Protein AF-A0A3D8JSA3-F1 (afdb_monomer)

Solvent-accessible surface area (backbone atoms only — not comparable to full-atom values): 4757 Å² total; per-residue (Å²): 135,68,66,67,62,53,61,73,47,68,85,55,54,72,67,55,52,49,50,56,31,66,40,60,32,74,95,49,67,58,38,20,45,46,30,41,67,69,41,46,79,61,90,85,59,94,75,78,54,71,72,39,51,55,55,31,68,43,57,68,68,58,29,43,53,54,45,52,54,48,54,56,54,52,51,59,70,72,76,111

Structure (mmCIF, N/CA/C/O backbone):
data_AF-A0A3D8JSA3-F1
#
_entry.id   AF-A0A3D8JSA3-F1
#
loop_
_atom_site.group_PDB
_atom_site.id
_atom_site.type_symbol
_atom_site.label_atom_id
_atom_site.label_alt_id
_atom_site.label_comp_id
_atom_site.label_asym_id
_atom_site.label_entity_id
_atom_site.label_seq_id
_atom_site.pdbx_PDB_ins_code
_atom_site.Cartn_x
_atom_site.Cartn_y
_atom_site.Cartn_z
_atom_site.occupancy
_atom_site.B_iso_or_equiv
_atom_site.auth_seq_id
_atom_site.auth_comp_id
_atom_site.auth_asym_id
_atom_site.auth_atom_id
_atom_site.pdbx_PDB_model_num
ATOM 1 N N . MET A 1 1 ? -5.185 -15.110 -2.419 1.00 51.66 1 MET A N 1
ATOM 2 C CA . MET A 1 1 ? -3.765 -15.195 -2.837 1.00 51.66 1 MET A CA 1
ATOM 3 C C . MET A 1 1 ? -3.594 -14.275 -4.046 1.00 51.66 1 MET A C 1
ATOM 5 O O . MET A 1 1 ? -4.547 -14.196 -4.807 1.00 51.66 1 MET A O 1
ATOM 9 N N . PHE A 1 2 ? -2.482 -13.541 -4.189 1.00 61.72 2 PHE A N 1
ATOM 10 C CA . PHE A 1 2 ? -2.272 -12.490 -5.212 1.00 61.72 2 PHE A CA 1
ATOM 11 C C . PHE A 1 2 ? -1.305 -12.953 -6.331 1.00 61.72 2 PHE A C 1
ATOM 13 O O . PHE A 1 2 ? -0.180 -12.455 -6.392 1.00 61.72 2 PHE A O 1
ATOM 20 N N . PRO A 1 3 ? -1.669 -13.938 -7.175 1.00 70.88 3 PRO A N 1
ATOM 21 C CA . PRO A 1 3 ? -0.738 -14.530 -8.139 1.00 70.88 3 PRO A CA 1
ATOM 22 C C . PRO A 1 3 ? -0.227 -13.520 -9.176 1.00 70.88 3 PRO A C 1
ATOM 24 O O . PRO A 1 3 ? 0.957 -13.541 -9.505 1.00 70.88 3 PRO A O 1
ATOM 27 N N . ASP A 1 4 ? -1.072 -12.586 -9.616 1.00 75.38 4 ASP A N 1
ATOM 28 C CA . ASP A 1 4 ? -0.733 -11.654 -10.700 1.00 75.38 4 ASP A CA 1
ATOM 29 C C . ASP A 1 4 ? 0.294 -10.598 -10.276 1.00 75.38 4 ASP A C 1
ATOM 31 O O . ASP A 1 4 ? 1.203 -10.259 -11.031 1.00 75.38 4 ASP A O 1
ATOM 35 N N . VAL A 1 5 ? 0.213 -10.127 -9.028 1.00 75.94 5 VAL A N 1
ATOM 36 C CA . VAL A 1 5 ? 1.181 -9.172 -8.462 1.00 75.94 5 VAL A CA 1
ATOM 37 C C . VAL A 1 5 ? 2.562 -9.816 -8.341 1.00 75.94 5 VAL A C 1
ATOM 39 O O . VAL A 1 5 ? 3.568 -9.214 -8.709 1.00 75.94 5 VAL A O 1
ATOM 42 N N . LEU A 1 6 ? 2.622 -11.065 -7.868 1.00 75.62 6 LEU A N 1
ATOM 43 C CA . LEU A 1 6 ? 3.883 -11.799 -7.751 1.00 75.62 6 LEU A CA 1
ATOM 44 C C . LEU A 1 6 ? 4.481 -12.120 -9.125 1.00 75.62 6 LEU A C 1
ATOM 46 O O . LEU A 1 6 ? 5.695 -12.031 -9.302 1.00 75.62 6 LEU A O 1
ATOM 50 N N . ALA A 1 7 ? 3.641 -12.454 -10.108 1.00 79.00 7 ALA A N 1
ATOM 51 C CA . ALA A 1 7 ? 4.077 -12.660 -11.483 1.00 79.00 7 ALA A CA 1
ATOM 52 C C . ALA A 1 7 ? 4.664 -11.375 -12.094 1.00 79.00 7 ALA A C 1
ATOM 54 O O . ALA A 1 7 ? 5.708 -11.431 -12.746 1.00 79.00 7 ALA A O 1
ATOM 55 N N . ALA A 1 8 ? 4.053 -10.216 -11.834 1.00 78.69 8 ALA A N 1
ATOM 56 C CA . ALA A 1 8 ? 4.524 -8.928 -12.340 1.00 78.69 8 ALA A CA 1
ATOM 57 C C . ALA A 1 8 ? 5.883 -8.500 -11.750 1.00 78.69 8 ALA A C 1
ATOM 59 O O . ALA A 1 8 ? 6.651 -7.821 -12.433 1.00 78.69 8 ALA A O 1
ATOM 60 N N . LEU A 1 9 ? 6.198 -8.941 -10.526 1.00 77.88 9 LEU A N 1
ATOM 61 C CA . LEU A 1 9 ? 7.448 -8.653 -9.806 1.00 77.88 9 LEU A CA 1
ATOM 62 C C . LEU A 1 9 ? 8.549 -9.707 -10.029 1.00 77.88 9 LEU A C 1
ATOM 64 O O . LEU A 1 9 ? 9.655 -9.566 -9.515 1.00 77.88 9 LEU A O 1
ATOM 68 N N . ARG A 1 10 ? 8.284 -10.767 -10.804 1.00 74.94 10 ARG A N 1
ATOM 69 C CA . ARG A 1 10 ? 9.124 -11.981 -10.867 1.00 74.94 10 ARG A CA 1
ATOM 70 C C . ARG A 1 10 ? 10.552 -11.773 -11.394 1.00 74.94 10 ARG A C 1
ATOM 72 O O . ARG A 1 10 ? 11.375 -12.672 -11.259 1.00 74.94 10 ARG A O 1
ATOM 79 N N . ARG A 1 11 ? 10.835 -10.635 -12.032 1.00 74.56 11 ARG A N 1
ATOM 80 C CA . ARG A 1 11 ? 12.163 -10.277 -12.564 1.00 74.56 11 ARG A CA 1
ATOM 81 C C . ARG A 1 11 ? 12.935 -9.275 -11.702 1.00 74.56 11 ARG A C 1
ATOM 83 O O . ARG A 1 11 ? 14.108 -9.066 -11.978 1.00 74.56 11 ARG A O 1
ATOM 90 N N . ALA A 1 12 ? 12.304 -8.685 -10.688 1.00 73.31 12 ALA A N 1
ATOM 91 C CA . ALA A 1 12 ? 12.948 -7.711 -9.814 1.00 73.31 12 ALA A CA 1
ATOM 92 C C . ALA A 1 12 ? 13.788 -8.403 -8.731 1.00 73.31 12 ALA A C 1
ATOM 94 O O . ALA A 1 12 ? 13.481 -9.524 -8.303 1.00 73.31 12 ALA A O 1
ATOM 95 N N . ALA A 1 13 ? 14.837 -7.730 -8.254 1.00 76.75 13 ALA A N 1
ATOM 96 C CA . ALA A 1 13 ? 15.610 -8.238 -7.129 1.00 76.75 13 ALA A CA 1
ATOM 97 C C . ALA A 1 13 ? 14.734 -8.287 -5.866 1.00 76.75 13 ALA A C 1
ATOM 99 O O . ALA A 1 13 ? 13.878 -7.434 -5.644 1.00 76.75 13 ALA A O 1
ATOM 100 N N . ARG A 1 14 ? 14.959 -9.264 -4.976 1.00 75.00 14 ARG A N 1
ATOM 101 C CA . ARG A 1 14 ? 14.149 -9.422 -3.749 1.00 75.00 14 ARG A CA 1
ATOM 102 C C . ARG A 1 14 ? 14.087 -8.141 -2.905 1.00 75.00 14 ARG A C 1
ATOM 104 O O . ARG A 1 14 ? 13.044 -7.838 -2.330 1.00 75.00 14 ARG A O 1
ATOM 111 N N . THR A 1 15 ? 15.195 -7.407 -2.831 1.00 74.19 15 THR A N 1
ATOM 112 C CA . THR A 1 15 ? 15.284 -6.13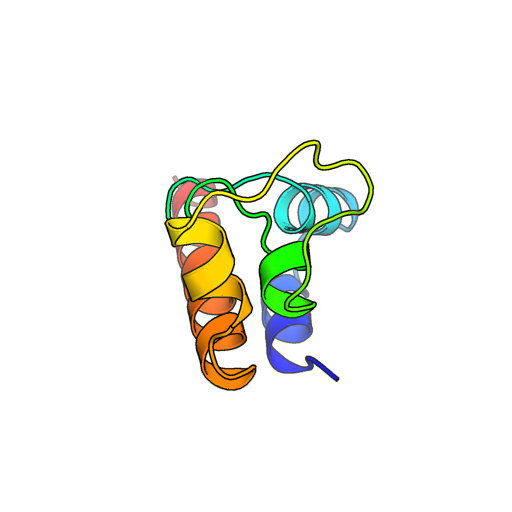4 -2.104 1.00 74.19 15 THR A CA 1
ATOM 113 C C . THR A 1 15 ? 14.445 -5.043 -2.766 1.00 74.19 15 THR A C 1
ATOM 115 O O . THR A 1 15 ? 13.754 -4.316 -2.062 1.00 74.19 15 THR A O 1
ATOM 118 N N . GLU A 1 16 ? 14.427 -4.975 -4.098 1.00 83.06 16 GLU A N 1
ATOM 119 C CA . GLU A 1 16 ? 13.594 -4.033 -4.858 1.00 83.06 16 GLU A CA 1
ATOM 120 C C . GLU A 1 16 ? 12.110 -4.355 -4.693 1.00 83.06 16 GLU A C 1
ATOM 122 O O . GLU A 1 16 ? 11.309 -3.459 -4.455 1.00 83.06 16 GLU A O 1
ATOM 127 N N . VAL A 1 17 ? 11.744 -5.642 -4.714 1.00 84.81 17 VAL A N 1
ATOM 128 C CA . VAL A 1 17 ? 10.371 -6.089 -4.436 1.00 84.81 17 VAL A CA 1
ATOM 129 C C . VAL A 1 17 ? 9.930 -5.655 -3.042 1.00 84.81 17 VAL A C 1
ATOM 131 O O . VAL A 1 17 ? 8.828 -5.138 -2.876 1.00 84.81 17 VAL A O 1
ATOM 134 N N . HIS A 1 18 ? 10.782 -5.855 -2.034 1.00 87.25 18 HIS A N 1
ATOM 135 C CA . HIS A 1 18 ? 10.476 -5.421 -0.676 1.00 87.25 18 HIS A CA 1
ATOM 136 C C . HIS A 1 18 ? 10.321 -3.899 -0.607 1.00 87.25 18 HIS A C 1
ATOM 138 O O . HIS A 1 18 ? 9.295 -3.428 -0.126 1.00 87.25 18 HIS A O 1
ATOM 144 N N . ALA A 1 19 ? 11.299 -3.150 -1.126 1.00 89.50 19 ALA A N 1
ATOM 145 C CA . ALA A 1 19 ? 11.291 -1.692 -1.127 1.00 89.50 19 ALA A CA 1
ATOM 146 C C . ALA A 1 19 ? 10.049 -1.135 -1.833 1.00 89.50 19 ALA A C 1
ATOM 148 O O . ALA A 1 19 ? 9.364 -0.287 -1.268 1.00 89.50 19 ALA A O 1
ATOM 149 N N . PHE A 1 20 ? 9.691 -1.671 -3.001 1.00 90.62 20 PHE A N 1
ATOM 150 C CA . PHE A 1 20 ? 8.473 -1.298 -3.715 1.00 90.62 20 PHE A CA 1
ATOM 151 C C . PHE A 1 20 ? 7.223 -1.531 -2.859 1.00 90.62 20 PHE A C 1
ATOM 153 O O . PHE A 1 20 ? 6.386 -0.644 -2.727 1.00 90.62 20 PHE A O 1
ATOM 160 N N . LEU A 1 21 ? 7.097 -2.710 -2.242 1.00 93.25 21 LEU A N 1
ATOM 161 C CA . LEU A 1 21 ? 5.894 -3.076 -1.496 1.00 93.25 21 LEU A CA 1
ATOM 162 C C . LEU A 1 21 ? 5.682 -2.245 -0.227 1.00 93.25 21 LEU A C 1
ATOM 164 O O . LEU A 1 21 ? 4.531 -2.038 0.150 1.00 93.25 21 LEU A O 1
ATOM 168 N N . VAL A 1 22 ? 6.750 -1.799 0.437 1.00 93.69 22 VAL A N 1
ATOM 169 C CA . VAL A 1 22 ? 6.658 -1.093 1.728 1.00 93.69 22 VAL A CA 1
ATOM 170 C C . VAL A 1 22 ? 6.767 0.428 1.612 1.00 93.69 22 VAL A C 1
ATOM 172 O O . VAL A 1 22 ? 6.407 1.127 2.556 1.00 93.69 22 VAL A O 1
ATOM 175 N N . THR A 1 23 ? 7.223 0.952 0.473 1.00 93.50 23 THR A N 1
ATOM 176 C CA . THR A 1 23 ? 7.366 2.399 0.250 1.00 93.50 23 THR A CA 1
ATOM 177 C C . THR A 1 23 ? 6.026 3.033 -0.108 1.00 93.50 23 THR A C 1
ATOM 179 O O . THR A 1 23 ? 5.311 2.540 -0.982 1.00 93.50 23 THR A O 1
ATOM 182 N N . ALA A 1 24 ? 5.691 4.138 0.561 1.00 93.88 24 ALA A N 1
ATOM 183 C CA . ALA A 1 24 ? 4.517 4.949 0.253 1.00 93.88 24 ALA A CA 1
ATOM 184 C C . ALA A 1 24 ? 4.558 5.468 -1.192 1.00 93.88 24 ALA A C 1
ATOM 186 O O . ALA A 1 24 ? 5.627 5.758 -1.721 1.00 93.88 24 ALA A O 1
ATOM 187 N N . GLN A 1 25 ? 3.394 5.544 -1.833 1.00 94.62 25 GLN A N 1
ATOM 188 C CA . GLN A 1 25 ? 3.270 6.007 -3.213 1.00 94.62 25 GLN A CA 1
ATOM 189 C C . GLN A 1 25 ? 2.246 7.143 -3.274 1.00 94.62 25 GLN A C 1
ATOM 191 O O . GLN A 1 25 ? 1.087 6.933 -2.898 1.00 94.62 25 GLN A O 1
ATOM 196 N N . ASP A 1 26 ? 2.626 8.305 -3.809 1.00 92.75 26 ASP A N 1
ATOM 197 C CA . ASP A 1 26 ? 1.731 9.461 -3.972 1.00 92.75 26 ASP A CA 1
ATOM 198 C C . ASP A 1 26 ? 0.411 9.089 -4.685 1.00 92.75 26 ASP A C 1
ATOM 200 O O . ASP A 1 26 ? -0.663 9.450 -4.189 1.00 92.75 26 ASP A O 1
ATOM 204 N N . PRO A 1 27 ? 0.407 8.276 -5.774 1.00 93.12 27 PRO A N 1
ATOM 205 C CA . PRO A 1 27 ? -0.835 7.869 -6.444 1.00 93.12 27 PRO A CA 1
ATOM 206 C C . PRO A 1 27 ? -1.782 7.023 -5.576 1.00 93.12 27 PRO A C 1
ATOM 208 O O . PRO A 1 27 ? -2.945 6.818 -5.937 1.00 93.12 27 PRO A O 1
ATOM 211 N N . LEU A 1 28 ? -1.305 6.513 -4.437 1.00 95.19 28 LEU A N 1
ATOM 212 C CA . LEU A 1 28 ? -2.086 5.773 -3.445 1.00 95.19 28 LEU A CA 1
ATOM 213 C C . LEU A 1 28 ? -2.410 6.613 -2.203 1.00 95.19 28 LEU A C 1
ATOM 215 O O . LEU A 1 28 ? -2.770 6.051 -1.169 1.00 95.19 28 LEU A O 1
ATOM 219 N N . ASN A 1 29 ? -2.320 7.943 -2.284 1.00 95.25 29 ASN A N 1
ATOM 220 C CA . ASN A 1 29 ? -2.458 8.841 -1.135 1.00 95.25 29 ASN A CA 1
ATOM 221 C C . ASN A 1 29 ? -1.491 8.470 0.000 1.00 95.25 29 ASN A C 1
ATOM 223 O O . ASN A 1 29 ? -1.914 8.316 1.151 1.00 95.25 29 ASN A O 1
ATOM 227 N N . GLU A 1 30 ? -0.215 8.273 -0.323 1.00 95.25 30 GLU A N 1
ATOM 228 C CA . GLU A 1 30 ? 0.830 7.865 0.624 1.00 95.25 30 GLU A CA 1
ATOM 229 C C . GLU A 1 30 ? 0.640 6.463 1.224 1.00 95.25 30 GLU A C 1
A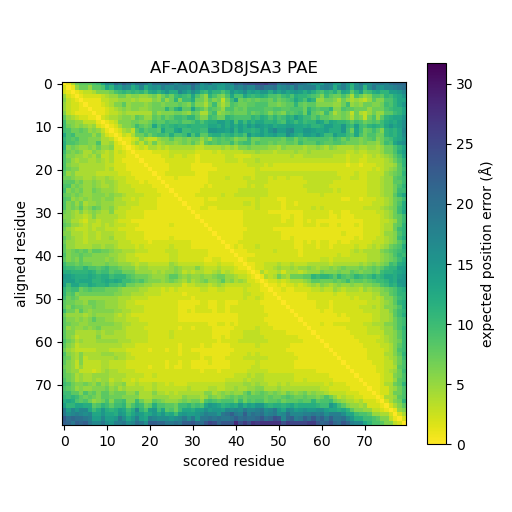TOM 231 O O . GLU A 1 30 ? 1.286 6.128 2.214 1.00 95.25 30 GLU A O 1
ATOM 236 N N . LEU A 1 31 ? -0.255 5.620 0.694 1.00 96.38 31 LEU A N 1
ATOM 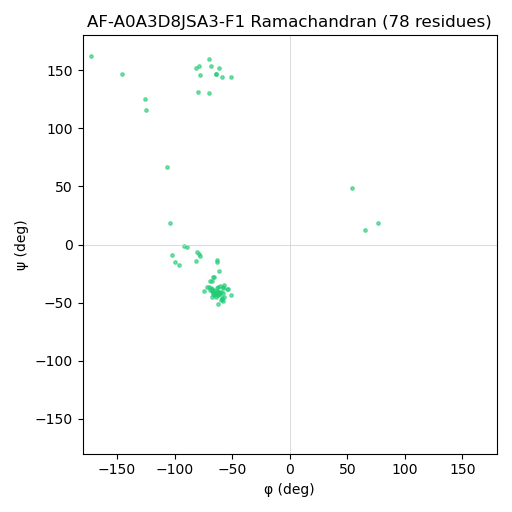237 C CA . LEU A 1 31 ? -0.306 4.200 1.065 1.00 96.38 31 LEU A CA 1
ATOM 238 C C . LEU A 1 31 ? 0.799 3.423 0.356 1.00 96.38 31 LEU A C 1
ATOM 240 O O . LEU A 1 31 ? 1.137 3.700 -0.795 1.00 96.38 31 LEU A O 1
ATOM 244 N N . SER A 1 32 ? 1.334 2.415 1.036 1.00 96.50 32 SER A N 1
ATOM 245 C CA . SER A 1 32 ? 2.224 1.454 0.392 1.00 96.50 32 SER A CA 1
ATOM 246 C C . SER A 1 32 ? 1.426 0.425 -0.427 1.00 96.50 32 SER A C 1
ATOM 248 O O . SER A 1 32 ? 0.266 0.123 -0.100 1.00 96.50 32 SER A O 1
ATOM 250 N N . PRO A 1 33 ? 2.022 -0.177 -1.472 1.00 96.38 33 PRO A N 1
ATOM 251 C CA . PRO A 1 33 ? 1.386 -1.264 -2.207 1.00 96.38 33 PRO A CA 1
ATOM 252 C C . PRO A 1 33 ? 1.001 -2.448 -1.311 1.00 96.38 33 PRO A C 1
ATOM 254 O O . PRO A 1 33 ? -0.046 -3.052 -1.524 1.00 96.38 33 PRO A O 1
ATOM 257 N N . ALA A 1 34 ? 1.782 -2.762 -0.274 1.00 96.12 34 ALA A N 1
ATOM 258 C CA . ALA A 1 34 ? 1.451 -3.819 0.679 1.00 96.12 34 ALA A CA 1
ATOM 259 C C . ALA A 1 34 ? 0.174 -3.515 1.475 1.00 96.12 34 ALA A C 1
ATOM 261 O O . ALA A 1 34 ? -0.691 -4.384 1.580 1.00 96.12 34 ALA A O 1
ATOM 262 N N . GLU A 1 35 ? 0.013 -2.290 1.980 1.00 96.88 35 GLU A N 1
ATOM 263 C CA . GLU A 1 35 ? -1.218 -1.861 2.660 1.00 96.88 35 GLU A CA 1
ATOM 264 C C . GLU A 1 35 ? -2.415 -1.919 1.710 1.00 96.88 35 GLU A C 1
ATOM 266 O O . GLU A 1 35 ? -3.482 -2.422 2.069 1.00 96.88 35 GLU A O 1
ATOM 271 N N . MET A 1 36 ? -2.220 -1.490 0.459 1.00 97.25 36 MET A N 1
ATOM 272 C CA . MET A 1 36 ? -3.234 -1.603 -0.584 1.00 97.25 36 MET A CA 1
ATOM 273 C C . MET A 1 36 ? -3.593 -3.046 -0.899 1.00 97.25 36 MET A C 1
ATOM 275 O O . MET A 1 36 ? -4.762 -3.306 -1.124 1.00 97.25 36 MET A O 1
ATOM 279 N N . LEU A 1 37 ? -2.664 -4.000 -0.906 1.00 95.75 37 LEU A N 1
ATOM 280 C CA . LEU A 1 37 ? -2.988 -5.414 -1.132 1.00 95.75 37 LEU A CA 1
ATOM 281 C C . LEU A 1 37 ? -3.660 -6.035 0.095 1.00 95.75 37 LEU A C 1
ATOM 283 O O . LEU A 1 37 ? -4.647 -6.759 -0.041 1.00 95.75 37 LEU A O 1
ATOM 287 N N . ALA A 1 38 ? -3.203 -5.696 1.297 1.00 94.94 38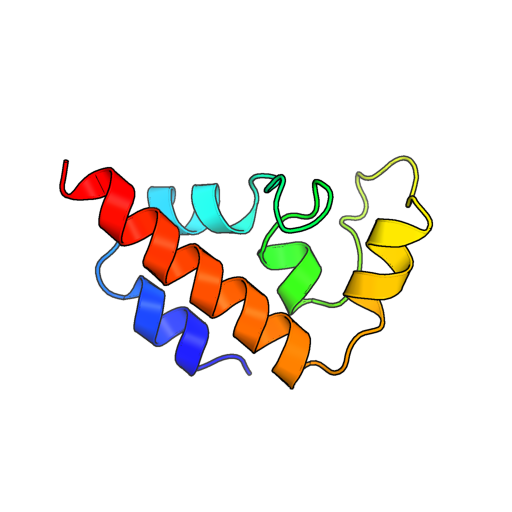 ALA A N 1
ATOM 288 C CA . ALA A 1 38 ? -3.781 -6.190 2.541 1.00 94.94 38 ALA A CA 1
ATOM 289 C C . ALA A 1 38 ? -5.185 -5.615 2.804 1.00 94.94 38 ALA A C 1
ATOM 291 O O . ALA A 1 38 ? -6.047 -6.308 3.337 1.00 94.94 38 ALA A O 1
ATOM 292 N N . GLY A 1 39 ? -5.455 -4.383 2.362 1.00 96.38 39 GLY A N 1
ATOM 293 C CA . GLY A 1 39 ? -6.717 -3.677 2.625 1.00 96.38 39 GLY A CA 1
ATOM 294 C C . GLY A 1 39 ? -6.787 -3.128 4.043 1.00 96.38 39 GLY A C 1
ATOM 295 O O . GLY A 1 39 ? -7.864 -2.834 4.551 1.00 96.38 39 GLY A O 1
ATOM 296 N N . MET A 1 40 ? -5.632 -3.019 4.689 1.00 96.06 40 MET A N 1
ATOM 297 C CA . MET A 1 40 ? -5.475 -2.556 6.055 1.00 96.06 40 MET A CA 1
ATOM 298 C C . MET A 1 40 ? -4.164 -1.774 6.164 1.00 96.06 40 MET A C 1
ATOM 300 O O . MET A 1 40 ? -3.207 -2.099 5.453 1.00 96.06 40 MET A O 1
ATOM 304 N N . PRO A 1 41 ? -4.109 -0.745 7.024 1.00 95.69 41 PRO A N 1
ATOM 305 C CA . PRO A 1 41 ? -2.878 -0.006 7.251 1.00 95.69 41 PRO A CA 1
ATOM 306 C C . PRO A 1 41 ? -1.863 -0.857 8.020 1.00 95.69 41 PRO A C 1
ATOM 308 O O . PRO A 1 41 ? -2.230 -1.793 8.738 1.00 95.69 41 PRO A O 1
ATOM 311 N N . PHE A 1 42 ? -0.586 -0.495 7.931 1.00 94.38 42 PHE A N 1
ATOM 312 C CA . PHE A 1 42 ? 0.418 -1.034 8.838 1.00 94.38 42 PHE A CA 1
ATOM 313 C C . PHE A 1 42 ? 0.134 -0.618 10.281 1.00 94.38 42 PHE A C 1
ATOM 315 O O . PHE A 1 42 ? -0.309 0.498 10.550 1.00 94.38 42 PHE A O 1
ATOM 322 N N . ALA A 1 43 ? 0.466 -1.500 11.225 1.00 91.19 43 ALA A N 1
ATOM 323 C CA . ALA A 1 43 ? 0.290 -1.245 12.656 1.00 91.19 43 ALA A CA 1
ATOM 324 C C . ALA A 1 43 ? 1.103 -0.040 13.164 1.00 91.19 43 ALA A C 1
ATOM 326 O O . ALA A 1 43 ? 0.759 0.553 14.179 1.00 91.19 43 ALA A O 1
ATOM 327 N N . THR A 1 44 ? 2.176 0.326 12.460 1.00 89.19 44 THR A N 1
ATOM 328 C CA . THR A 1 44 ? 3.031 1.474 12.783 1.00 89.19 44 THR A CA 1
ATOM 329 C C . THR A 1 44 ? 2.431 2.819 12.367 1.00 89.19 44 THR A C 1
ATOM 331 O O . THR A 1 44 ? 2.974 3.855 12.749 1.00 89.19 44 THR A O 1
ATOM 334 N N . ARG A 1 45 ? 1.328 2.850 11.600 1.00 89.62 45 ARG A N 1
ATOM 335 C CA . ARG A 1 45 ? 0.674 4.116 11.241 1.00 89.62 45 ARG A CA 1
ATOM 336 C C . ARG A 1 45 ? -0.008 4.747 12.447 1.00 89.62 45 ARG A C 1
ATOM 338 O O . ARG A 1 45 ? -0.830 4.128 13.111 1.00 89.62 45 ARG A O 1
ATOM 345 N N . THR A 1 46 ? 0.267 6.030 12.648 1.00 86.19 46 THR A N 1
ATOM 346 C CA . THR A 1 46 ? -0.301 6.851 13.727 1.00 86.19 46 THR A CA 1
ATOM 347 C C . THR A 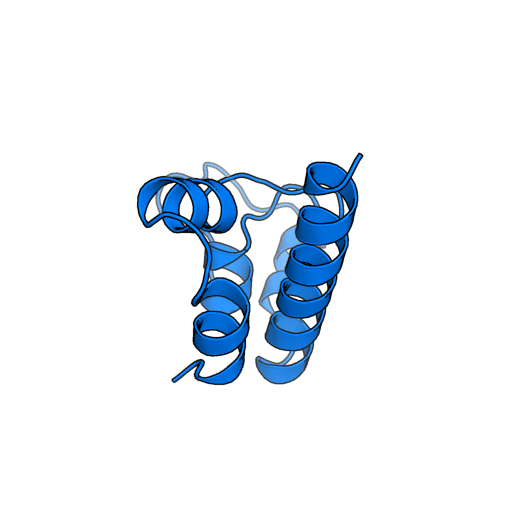1 46 ? -1.706 7.380 13.421 1.00 86.19 46 THR A C 1
ATOM 349 O O . THR A 1 46 ? -2.402 7.830 14.326 1.00 86.19 46 THR A O 1
ATOM 352 N N . GLY A 1 47 ? -2.149 7.312 12.162 1.00 88.38 47 GLY A N 1
ATOM 353 C CA . GLY A 1 47 ? -3.479 7.739 11.735 1.00 88.38 47 GLY A CA 1
ATOM 354 C C . GLY A 1 47 ? -3.768 7.382 10.278 1.00 88.38 47 GLY A C 1
ATOM 355 O O . GLY A 1 47 ? -2.856 7.098 9.499 1.00 88.38 47 GLY A O 1
ATOM 356 N 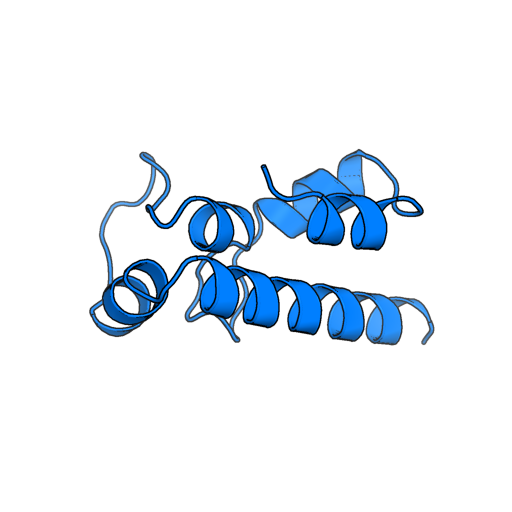N . LEU A 1 48 ? -5.053 7.385 9.913 1.00 93.62 48 LEU A N 1
ATOM 357 C CA . LEU A 1 48 ? -5.519 7.088 8.560 1.00 93.62 48 LEU A CA 1
ATOM 358 C C . LEU A 1 48 ? -6.379 8.243 8.046 1.00 93.62 48 LEU A C 1
ATOM 360 O O . LEU A 1 48 ? -7.453 8.516 8.583 1.00 93.62 48 LEU A O 1
ATOM 364 N N . HIS A 1 49 ? -5.919 8.912 6.991 1.00 94.88 49 HIS A N 1
ATOM 365 C CA . HIS A 1 49 ? -6.687 9.974 6.352 1.00 94.88 49 HIS A CA 1
ATOM 366 C C . HIS A 1 49 ? -7.929 9.403 5.644 1.00 94.88 49 HIS A C 1
ATOM 368 O O . HIS A 1 49 ? -7.939 8.253 5.196 1.00 94.88 49 HIS A O 1
ATOM 374 N N . ALA A 1 50 ? -8.984 10.207 5.483 1.00 95.44 50 ALA A N 1
ATOM 375 C CA . ALA A 1 50 ? -10.227 9.761 4.847 1.00 95.44 50 ALA A CA 1
ATOM 376 C C . ALA A 1 50 ? -10.010 9.230 3.415 1.00 95.44 50 ALA A C 1
ATOM 378 O O . ALA A 1 50 ? -10.619 8.231 3.026 1.00 95.44 50 ALA A O 1
ATOM 379 N N . SER A 1 51 ? -9.100 9.847 2.650 1.00 95.75 51 SER A N 1
ATOM 380 C CA . SER A 1 51 ? -8.734 9.383 1.302 1.00 95.75 51 SER A CA 1
ATOM 381 C C . SER A 1 51 ? -8.065 8.003 1.319 1.00 95.75 51 SER A C 1
ATOM 383 O O . SER A 1 51 ? -8.398 7.151 0.497 1.00 95.75 51 SER A O 1
ATOM 385 N N . GLN A 1 52 ? -7.197 7.745 2.300 1.00 96.75 52 GLN A N 1
ATOM 386 C CA . GLN A 1 52 ? -6.540 6.451 2.499 1.00 96.75 52 GLN A CA 1
ATOM 387 C C . GLN A 1 52 ? -7.558 5.381 2.913 1.00 96.75 52 GLN A C 1
ATOM 389 O O . GLN A 1 52 ? -7.605 4.300 2.333 1.00 96.75 52 GLN A O 1
ATOM 394 N N . SER A 1 53 ? -8.446 5.706 3.856 1.00 96.44 53 SER A N 1
ATOM 395 C CA . SER A 1 53 ? -9.533 4.818 4.291 1.00 96.44 53 SER A CA 1
ATOM 396 C C . SER A 1 53 ? -10.449 4.415 3.136 1.00 96.44 53 SER A C 1
ATOM 398 O O . SER A 1 53 ? -10.799 3.242 3.001 1.00 96.44 53 SER A O 1
ATOM 400 N N . ARG A 1 54 ? -10.793 5.358 2.248 1.00 96.75 54 ARG A N 1
ATOM 401 C CA . ARG A 1 54 ? -11.586 5.064 1.048 1.00 96.75 54 ARG A CA 1
ATOM 402 C C . ARG A 1 54 ? -10.875 4.065 0.130 1.00 96.75 54 ARG A C 1
ATOM 404 O O . ARG A 1 54 ? -11.532 3.153 -0.359 1.00 96.75 54 ARG A O 1
ATOM 411 N N . LEU A 1 55 ? -9.564 4.209 -0.076 1.00 96.88 55 LEU A N 1
ATOM 412 C CA . LEU A 1 55 ? -8.783 3.287 -0.907 1.00 96.88 55 LEU A CA 1
ATOM 413 C C . LEU A 1 55 ? -8.692 1.879 -0.304 1.00 96.88 55 LEU A C 1
ATOM 415 O O . LEU A 1 55 ? -8.878 0.899 -1.023 1.00 96.88 55 LEU A O 1
ATOM 419 N N . LEU A 1 56 ? -8.463 1.764 1.006 1.00 96.94 56 LEU A N 1
ATOM 420 C CA . LEU A 1 56 ? -8.369 0.465 1.684 1.00 96.94 56 LEU A CA 1
ATOM 421 C C . LEU A 1 56 ? -9.696 -0.308 1.684 1.00 96.94 56 LEU A C 1
ATOM 423 O O . LEU A 1 56 ? -9.694 -1.538 1.677 1.00 96.94 56 LEU A O 1
ATOM 427 N N . ARG A 1 57 ? -10.827 0.406 1.637 1.00 96.88 57 ARG A N 1
ATOM 428 C CA . ARG A 1 57 ? -12.177 -0.175 1.553 1.00 96.88 57 ARG A CA 1
ATOM 429 C C . ARG A 1 57 ? -12.590 -0.601 0.145 1.00 96.88 57 ARG A C 1
ATOM 431 O O . ARG A 1 57 ? -13.656 -1.197 0.002 1.00 96.88 57 ARG A O 1
ATOM 438 N N . LEU A 1 58 ? -11.795 -0.303 -0.884 1.00 97.50 58 LEU A N 1
ATOM 439 C CA . LEU A 1 58 ? -12.095 -0.768 -2.235 1.00 97.50 58 LEU A CA 1
ATOM 440 C C . LEU A 1 58 ? -12.099 -2.307 -2.295 1.00 97.50 58 LEU A C 1
ATOM 442 O O . LEU A 1 58 ? -11.362 -2.966 -1.542 1.00 97.50 58 LEU A O 1
ATOM 446 N N . PRO A 1 59 ? -12.878 -2.897 -3.223 1.00 96.88 59 PRO A N 1
ATOM 447 C CA . PRO A 1 59 ? -12.813 -4.324 -3.497 1.00 96.88 59 PRO A CA 1
ATOM 448 C C . PRO A 1 59 ? -11.372 -4.770 -3.755 1.00 96.88 59 PRO A C 1
ATOM 450 O O . PRO A 1 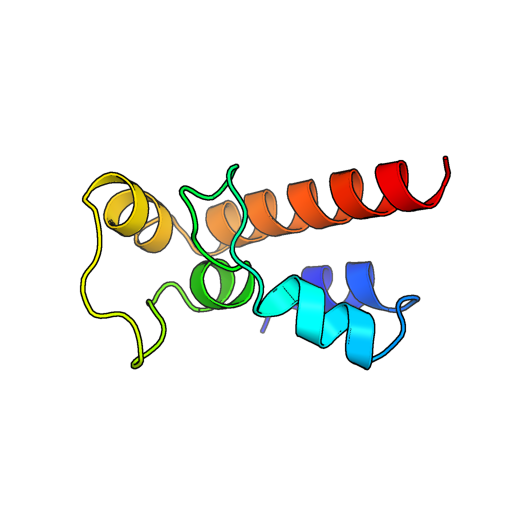59 ? -10.585 -4.051 -4.373 1.00 96.88 59 PRO A O 1
ATOM 453 N N . ALA A 1 60 ? -11.022 -5.979 -3.312 1.00 94.56 60 ALA A N 1
ATOM 454 C CA . ALA A 1 60 ? -9.657 -6.494 -3.441 1.00 94.56 60 ALA A CA 1
ATOM 455 C C . ALA A 1 60 ? -9.142 -6.446 -4.892 1.00 94.56 60 ALA A C 1
ATOM 457 O O . ALA A 1 60 ? -7.988 -6.089 -5.107 1.00 94.56 60 ALA A O 1
ATOM 458 N N . ALA A 1 61 ? -10.006 -6.725 -5.874 1.00 94.25 61 ALA A N 1
ATOM 459 C CA . ALA A 1 61 ? -9.672 -6.645 -7.296 1.00 94.25 61 ALA A CA 1
ATOM 460 C C . ALA A 1 61 ? -9.300 -5.219 -7.748 1.00 94.25 61 ALA A C 1
ATOM 462 O O . ALA A 1 61 ? -8.323 -5.036 -8.467 1.00 94.25 61 ALA A O 1
ATOM 463 N N . GLU A 1 62 ? -10.014 -4.188 -7.285 1.00 95.94 62 GLU A N 1
ATOM 464 C CA . GLU A 1 62 ? -9.669 -2.798 -7.613 1.00 95.94 62 GLU A CA 1
ATOM 465 C C . GLU A 1 62 ? -8.362 -2.361 -6.951 1.00 95.94 62 GLU A C 1
ATOM 467 O O . GLU A 1 62 ? -7.545 -1.673 -7.567 1.00 95.94 62 GLU A O 1
ATOM 472 N N . ARG A 1 63 ? -8.129 -2.788 -5.703 1.00 96.88 63 ARG A N 1
ATOM 473 C CA . ARG A 1 63 ? -6.861 -2.521 -5.012 1.00 96.88 63 ARG A CA 1
ATOM 474 C C . ARG A 1 63 ? -5.686 -3.175 -5.739 1.00 96.88 63 ARG A C 1
ATOM 476 O O . ARG A 1 63 ? -4.665 -2.526 -5.949 1.00 96.88 63 ARG A O 1
ATOM 483 N N . GLN A 1 64 ? -5.857 -4.422 -6.181 1.00 94.38 64 GLN A N 1
ATOM 484 C CA . GLN A 1 64 ? -4.883 -5.134 -7.010 1.00 94.38 64 GLN A CA 1
ATOM 485 C C . GLN A 1 64 ? -4.609 -4.404 -8.323 1.00 94.38 64 GLN A C 1
ATOM 487 O O . GLN A 1 64 ? -3.450 -4.196 -8.663 1.00 94.38 64 GLN A O 1
ATOM 492 N N . HIS A 1 65 ? -5.654 -3.973 -9.034 1.00 94.50 65 HIS A N 1
ATOM 493 C CA . HIS A 1 65 ? -5.509 -3.285 -10.315 1.00 94.50 65 HIS A CA 1
ATOM 494 C C . HIS A 1 65 ? -4.690 -1.992 -10.185 1.00 94.50 65 HIS A C 1
ATOM 496 O O . HIS A 1 65 ? -3.809 -1.724 -10.999 1.00 94.50 65 HIS A O 1
ATOM 502 N N . ARG A 1 66 ? -4.910 -1.225 -9.110 1.00 95.19 66 ARG A N 1
ATOM 503 C CA . ARG A 1 66 ? -4.114 -0.025 -8.806 1.00 95.19 66 ARG A CA 1
ATOM 504 C 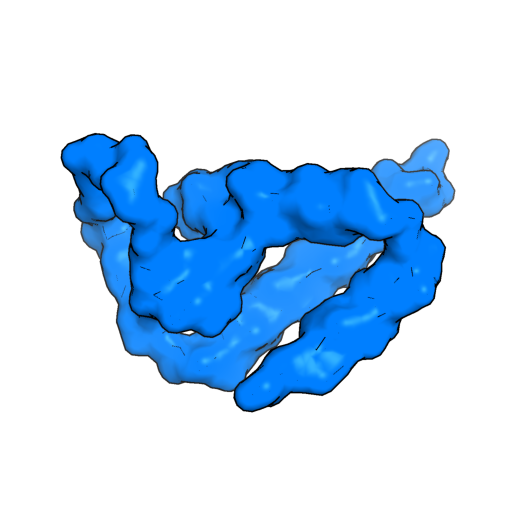C . ARG A 1 66 ? -2.642 -0.350 -8.549 1.00 95.19 66 ARG A C 1
ATOM 506 O O . ARG A 1 66 ? -1.773 0.343 -9.065 1.00 95.19 66 ARG A O 1
ATOM 513 N N . VAL A 1 67 ? -2.359 -1.409 -7.787 1.00 94.50 67 VAL A N 1
ATOM 514 C CA . VAL A 1 67 ? -0.979 -1.847 -7.515 1.00 94.50 67 VAL A CA 1
ATOM 515 C C . VAL A 1 67 ? -0.287 -2.352 -8.783 1.00 94.50 67 VAL A C 1
ATOM 517 O O . VAL A 1 67 ? 0.874 -2.027 -9.006 1.00 94.50 67 VAL A O 1
ATOM 520 N N . LEU A 1 68 ? -0.993 -3.080 -9.651 1.00 92.62 68 LEU A N 1
ATOM 521 C CA . LEU A 1 68 ? -0.461 -3.502 -10.951 1.00 92.62 68 LEU A CA 1
ATOM 522 C C . LEU A 1 68 ? -0.115 -2.298 -11.840 1.00 92.62 68 LEU A C 1
ATOM 524 O O . LEU A 1 68 ? 0.954 -2.281 -12.441 1.00 92.62 68 LEU A O 1
ATOM 528 N N . GLY A 1 69 ? -0.960 -1.262 -11.858 1.00 92.12 69 GLY A N 1
ATOM 529 C CA . GLY A 1 69 ? -0.667 -0.016 -12.574 1.00 92.12 69 GLY A CA 1
ATOM 530 C C . GLY A 1 69 ? 0.624 0.664 -12.104 1.00 92.12 69 GLY A C 1
ATOM 531 O O . GLY A 1 69 ? 1.382 1.176 -12.924 1.00 92.12 69 GLY A O 1
ATOM 532 N N . LEU A 1 70 ? 0.925 0.613 -10.803 1.00 91.31 70 LEU A N 1
ATOM 533 C CA . LEU A 1 70 ? 2.178 1.144 -10.254 1.00 91.31 70 LEU A CA 1
ATOM 534 C C . LEU A 1 70 ? 3.398 0.321 -10.644 1.00 91.31 70 LEU A C 1
ATOM 536 O O . LEU A 1 70 ? 4.449 0.898 -10.895 1.00 91.31 70 LEU A O 1
ATOM 540 N N . ILE A 1 71 ? 3.271 -1.005 -10.716 1.00 87.25 71 ILE A N 1
ATOM 541 C CA . ILE A 1 71 ? 4.365 -1.867 -11.177 1.00 87.25 71 ILE A CA 1
ATOM 542 C C . ILE A 1 71 ? 4.733 -1.516 -12.623 1.00 87.25 71 ILE A C 1
ATOM 544 O O . ILE A 1 71 ? 5.913 -1.439 -12.955 1.00 87.25 71 ILE A O 1
ATOM 548 N N . GLU A 1 72 ? 3.742 -1.253 -13.474 1.00 85.69 72 GLU A N 1
ATOM 549 C CA . GLU A 1 72 ? 3.988 -0.847 -14.861 1.00 85.69 72 GLU A CA 1
ATOM 550 C C . GLU A 1 72 ? 4.610 0.552 -14.971 1.00 85.69 72 GLU A C 1
ATOM 552 O O . GLU A 1 72 ? 5.495 0.758 -15.799 1.00 85.69 72 GLU A O 1
ATOM 557 N N . LEU A 1 73 ? 4.213 1.503 -14.117 1.00 82.75 73 LEU A N 1
ATOM 558 C CA . LEU A 1 73 ? 4.869 2.816 -14.038 1.00 82.75 73 LEU A CA 1
ATOM 559 C C . LEU A 1 73 ? 6.314 2.707 -13.536 1.00 82.75 73 LEU A C 1
ATOM 561 O O . LEU A 1 73 ? 7.205 3.338 -14.096 1.00 82.75 73 LEU A O 1
ATOM 565 N N . HIS A 1 74 ? 6.549 1.884 -12.514 1.00 77.56 74 HIS A N 1
ATOM 566 C CA . HIS A 1 74 ? 7.870 1.684 -11.928 1.00 77.56 74 HIS A CA 1
ATOM 567 C C . HIS A 1 74 ? 8.849 1.064 -12.929 1.00 77.56 74 HIS A C 1
ATOM 569 O O . HIS A 1 74 ? 9.981 1.518 -13.018 1.00 77.56 74 HIS A O 1
ATOM 575 N N . LYS A 1 75 ? 8.408 0.085 -13.732 1.00 74.56 75 LYS A N 1
ATOM 576 C CA . LYS A 1 75 ? 9.234 -0.486 -14.809 1.00 74.56 75 LYS A CA 1
ATOM 577 C C . LYS A 1 75 ? 9.662 0.575 -15.824 1.00 74.56 75 LYS A C 1
ATOM 579 O O . LYS A 1 75 ? 10.840 0.671 -16.125 1.00 74.56 75 LYS A O 1
ATOM 584 N N . ARG A 1 76 ? 8.731 1.424 -16.279 1.00 70.75 76 ARG A N 1
ATOM 585 C CA . ARG A 1 76 ? 9.028 2.472 -17.273 1.00 70.75 76 ARG A CA 1
ATOM 586 C C . ARG A 1 76 ? 10.077 3.479 -16.801 1.00 70.75 76 ARG A C 1
ATOM 588 O O . ARG A 1 76 ? 10.866 3.918 -17.618 1.00 70.75 76 ARG A O 1
ATOM 595 N N . GLY A 1 77 ? 10.094 3.823 -15.512 1.00 61.16 77 GLY A N 1
ATOM 596 C CA . GLY A 1 77 ? 11.093 4.738 -14.948 1.00 61.16 77 GLY A CA 1
ATOM 597 C C . GLY A 1 77 ? 12.463 4.108 -14.664 1.00 61.16 77 GLY A C 1
ATOM 598 O O . GLY A 1 77 ? 13.376 4.830 -14.289 1.00 61.16 77 GLY A O 1
ATOM 599 N N . VAL A 1 78 ? 12.602 2.783 -14.790 1.00 56.78 78 VAL A N 1
ATOM 600 C CA . VAL A 1 78 ? 13.881 2.055 -14.655 1.00 56.78 78 VAL A CA 1
ATOM 601 C C . VAL A 1 78 ? 14.531 1.805 -16.027 1.00 56.78 78 VAL A C 1
ATOM 603 O O . VAL A 1 78 ? 15.724 1.524 -16.094 1.00 56.78 78 VAL A O 1
ATOM 606 N N . ASP A 1 79 ? 13.759 1.918 -17.114 1.00 52.56 79 ASP A N 1
ATOM 607 C CA . ASP A 1 79 ? 14.218 1.768 -18.502 1.00 52.56 79 ASP A CA 1
ATOM 608 C C . ASP A 1 79 ? 14.722 3.093 -19.144 1.00 52.56 79 ASP A C 1
ATOM 610 O O . ASP A 1 79 ? 15.177 3.066 -20.290 1.00 52.56 79 ASP A O 1
ATOM 614 N N . GLU A 1 80 ? 14.655 4.233 -18.435 1.00 42.53 80 GLU A N 1
ATOM 615 C CA . GLU A 1 80 ? 15.256 5.539 -18.811 1.00 42.53 80 GLU A CA 1
ATOM 616 C C . GLU A 1 80 ? 16.582 5.795 -18.076 1.00 42.53 80 GLU A C 1
ATOM 618 O O . GLU A 1 80 ? 17.521 6.311 -18.729 1.00 42.53 80 GLU A O 1
#

Secondary structure (DSSP, 8-state):
--HHHHHHTTTS-HHHHHHHHHS-BGGGTTB-HHHHHHTS--TT-S---HHHHHHHTS-HHHHHHHHHHHHHHHHHTT--

Organism: NCBI:txid2291023

Nearest PDB structures (foldseek):
  7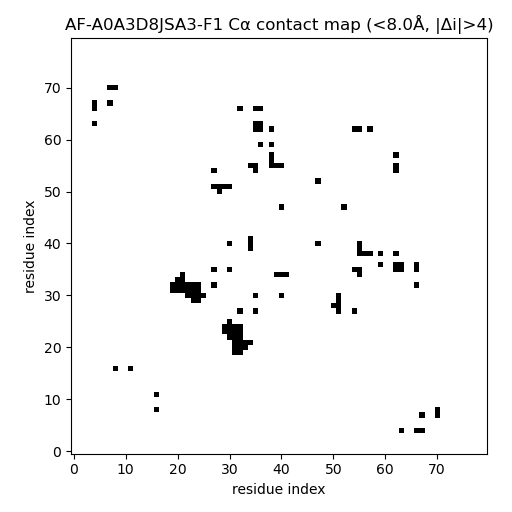f3f-assembly1_B  TM=3.629E-01  e=8.268E+00  Homo sapiens

Foldseek 3Di:
DQVVLCVLCVPPDPVVVVCQQCFFDVVLVRAGLVCLQVLHGDPPDPDADPSNNVSSPDDNVVSSVVSSVVSVVVVVVVVD

Sequence (80 aa):
MFPDVLAALRRAARTEVHAFLVTAQDPLNELSPAEMLAGMPFATRTGLHASQSRLLRLPAAERQHRVLGLIELHKRGVDE

Radius of gyration: 12.44 Å; Cα contacts (8 Å, |Δi|>4): 65; chains: 1; bounding box: 28×25×32 Å

Mean predicted aligned error: 5.2 Å

pLDDT: mean 86.89, std 12.31, range [42.53, 97.5]